Protein AF-K1U7L5-F1 (afdb_monomer_lite)

Structure (mmCIF, N/CA/C/O backbone):
data_AF-K1U7L5-F1
#
_entry.id   AF-K1U7L5-F1
#
loop_
_atom_site.group_PDB
_atom_site.id
_atom_site.type_symbol
_atom_site.label_atom_id
_atom_site.label_alt_id
_atom_site.label_comp_id
_atom_site.label_asym_id
_atom_site.label_entity_id
_atom_site.label_seq_id
_atom_site.pdbx_PDB_ins_code
_atom_site.Cartn_x
_atom_site.Cartn_y
_atom_site.Cartn_z
_atom_site.occupancy
_atom_site.B_iso_or_equiv
_atom_site.auth_seq_id
_atom_site.auth_comp_id
_atom_site.auth_asym_id
_atom_site.auth_atom_id
_atom_site.pdbx_PDB_model_num
ATOM 1 N N . GLY A 1 1 ? -2.515 2.744 1.350 1.00 87.25 1 GLY A N 1
ATOM 2 C CA . GLY A 1 1 ? -1.737 2.409 2.557 1.00 87.25 1 GLY A CA 1
ATOM 3 C C . GLY A 1 1 ? -2.433 2.973 3.769 1.00 87.25 1 GLY A C 1
ATOM 4 O O . GLY A 1 1 ? -3.032 2.220 4.521 1.00 87.25 1 GLY A O 1
ATOM 5 N N . ASP A 1 2 ? -2.462 4.297 3.874 1.00 96.00 2 ASP A N 1
ATOM 6 C CA . ASP A 1 2 ? -3.047 4.998 5.024 1.00 96.00 2 ASP A CA 1
ATOM 7 C C . ASP A 1 2 ? -4.526 4.684 5.239 1.00 96.00 2 ASP A C 1
ATOM 9 O O . ASP A 1 2 ? -4.940 4.465 6.369 1.00 96.00 2 ASP A O 1
ATOM 13 N N . SER A 1 3 ? -5.310 4.530 4.168 1.00 95.62 3 SER A N 1
ATOM 14 C CA . SER A 1 3 ? -6.701 4.074 4.284 1.00 95.62 3 SER A CA 1
ATOM 15 C C . SER A 1 3 ? -6.811 2.680 4.913 1.00 95.62 3 SER A C 1
ATOM 17 O O . SER A 1 3 ? -7.671 2.474 5.760 1.00 95.62 3 SER A O 1
ATOM 19 N N . ALA A 1 4 ? -5.926 1.741 4.550 1.00 96.38 4 ALA A N 1
ATOM 20 C CA . ALA A 1 4 ? -5.895 0.393 5.125 1.00 96.38 4 ALA A CA 1
ATOM 21 C C . ALA A 1 4 ? -5.474 0.419 6.608 1.00 96.38 4 ALA A C 1
ATOM 23 O O . ALA A 1 4 ? -6.030 -0.314 7.424 1.00 96.38 4 ALA A O 1
ATOM 24 N N . ALA A 1 5 ? -4.538 1.301 6.972 1.00 96.94 5 ALA A N 1
ATOM 25 C CA . ALA A 1 5 ? -4.149 1.513 8.364 1.00 96.94 5 ALA A CA 1
ATOM 26 C C . ALA A 1 5 ? -5.284 2.152 9.182 1.00 96.94 5 ALA A C 1
ATOM 28 O O . ALA A 1 5 ? -5.584 1.687 10.279 1.00 96.94 5 ALA A O 1
ATOM 29 N N . ALA A 1 6 ? -5.958 3.164 8.632 1.00 97.62 6 ALA A N 1
ATOM 30 C CA . ALA A 1 6 ? -7.054 3.868 9.285 1.00 97.62 6 ALA A CA 1
ATOM 31 C C . ALA A 1 6 ? -8.239 2.937 9.571 1.00 97.62 6 ALA A C 1
ATOM 33 O O . ALA A 1 6 ? -8.718 2.898 10.702 1.00 97.62 6 ALA A O 1
ATOM 34 N N . VAL A 1 7 ? -8.674 2.127 8.596 1.00 96.94 7 VAL A N 1
ATOM 35 C CA . VAL A 1 7 ? -9.780 1.180 8.834 1.00 96.94 7 VAL A CA 1
ATOM 36 C C . VAL A 1 7 ? -9.437 0.156 9.913 1.00 96.94 7 VAL A C 1
ATOM 38 O O . VAL A 1 7 ? -10.327 -0.215 10.676 1.00 96.94 7 VAL A O 1
ATOM 41 N N . GLN A 1 8 ? -8.165 -0.245 10.040 1.00 96.25 8 GLN A N 1
ATOM 42 C CA . GLN A 1 8 ? -7.758 -1.130 11.129 1.00 96.25 8 GLN A CA 1
ATOM 43 C C . GLN A 1 8 ? -7.677 -0.438 12.482 1.00 96.25 8 GLN A C 1
ATOM 45 O O . GLN A 1 8 ? -8.172 -0.978 13.467 1.00 96.25 8 GLN A O 1
ATOM 50 N N . GLN A 1 9 ? -7.140 0.779 12.543 1.00 97.88 9 GLN A N 1
ATOM 51 C CA . GLN A 1 9 ? -7.141 1.570 13.777 1.00 97.88 9 GLN A CA 1
ATOM 52 C C . GLN A 1 9 ? -8.562 1.874 14.269 1.00 97.88 9 GLN A C 1
ATOM 54 O O . GLN A 1 9 ? -8.800 1.938 15.471 1.00 97.88 9 GLN A O 1
ATOM 59 N N . MET A 1 10 ? -9.516 2.016 13.349 1.00 97.81 10 MET A N 1
ATOM 60 C CA . MET A 1 10 ? -10.930 2.227 13.659 1.00 97.81 10 MET A CA 1
ATOM 61 C C . MET A 1 10 ? -11.691 0.928 13.982 1.00 97.81 10 MET A C 1
ATOM 63 O O . MET A 1 10 ? -12.886 0.991 14.268 1.00 97.81 10 MET A O 1
ATOM 67 N N . GLY A 1 11 ? -11.046 -0.245 13.918 1.00 97.50 11 GLY A N 1
ATOM 68 C CA . GLY A 1 11 ? -11.697 -1.540 14.155 1.00 97.50 11 GLY A CA 1
ATOM 69 C C . GLY A 1 11 ? -12.763 -1.894 13.111 1.00 97.50 11 GLY A C 1
ATOM 70 O O . GLY A 1 11 ? -13.702 -2.632 13.396 1.00 97.50 11 GLY A O 1
ATOM 71 N N . LEU A 1 12 ? -12.657 -1.333 11.905 1.00 97.75 12 LEU A N 1
ATOM 72 C CA . LEU A 1 12 ? -13.602 -1.539 10.804 1.00 97.75 12 LEU A CA 1
ATOM 73 C C . LEU A 1 12 ? -13.107 -2.574 9.785 1.00 97.75 12 LEU A C 1
ATOM 75 O O . LEU A 1 12 ? -13.777 -2.777 8.774 1.00 97.75 12 LEU A O 1
ATOM 79 N N . GLY A 1 13 ? -11.968 -3.227 10.038 1.00 96.81 13 GLY A N 1
ATOM 80 C CA . GLY A 1 13 ? -11.354 -4.184 9.117 1.00 96.81 13 GLY A CA 1
ATOM 81 C C . GLY A 1 13 ? -12.306 -5.291 8.666 1.00 96.81 13 GLY A C 1
ATOM 82 O O . GLY A 1 13 ? -12.488 -5.489 7.468 1.00 96.81 13 GLY A O 1
ATOM 83 N N . ASP A 1 14 ? -13.005 -5.920 9.612 1.00 96.50 14 ASP A N 1
ATOM 84 C CA . ASP A 1 14 ? -13.940 -7.027 9.345 1.00 96.50 14 ASP A CA 1
ATOM 85 C C . ASP A 1 14 ? -15.192 -6.605 8.560 1.00 96.50 14 ASP A C 1
ATOM 87 O O . ASP A 1 14 ? -15.953 -7.444 8.081 1.00 96.50 14 ASP A O 1
ATOM 91 N N . LYS A 1 15 ? -15.431 -5.294 8.422 1.00 97.62 15 LYS A N 1
ATOM 92 C CA . LYS A 1 15 ? -16.542 -4.748 7.632 1.00 97.62 15 LYS A CA 1
ATOM 93 C C . LYS A 1 15 ? -16.159 -4.478 6.178 1.00 97.62 15 LYS A C 1
ATOM 95 O O . LYS A 1 15 ? -17.028 -4.113 5.389 1.00 97.62 15 LYS A O 1
ATOM 100 N N . MET A 1 16 ? -14.882 -4.602 5.821 1.00 97.25 16 MET A N 1
ATOM 101 C CA . MET A 1 16 ? -14.405 -4.411 4.455 1.00 97.25 16 MET A CA 1
ATOM 102 C C . MET A 1 16 ? -14.410 -5.749 3.715 1.00 97.25 16 MET A C 1
ATOM 104 O O . MET A 1 16 ? -13.855 -6.729 4.198 1.00 97.25 16 MET A O 1
ATOM 108 N N . THR A 1 17 ? -14.967 -5.790 2.504 1.00 98.06 17 THR A N 1
ATOM 109 C CA . THR A 1 17 ? -14.949 -7.008 1.672 1.00 98.06 17 THR A CA 1
ATOM 110 C C . THR A 1 17 ? -13.532 -7.391 1.239 1.00 98.06 17 THR A C 1
ATOM 112 O O . THR A 1 17 ? -13.216 -8.565 1.073 1.00 98.06 17 THR A O 1
ATOM 115 N N . HIS A 1 18 ? -12.673 -6.392 1.033 1.00 96.62 18 HIS A N 1
ATOM 116 C CA . HIS A 1 18 ? -11.277 -6.580 0.672 1.00 96.62 18 HIS A CA 1
ATOM 117 C C . HIS A 1 18 ? -10.452 -5.388 1.157 1.00 96.62 18 HIS A C 1
ATOM 119 O O . HIS A 1 18 ? -10.848 -4.236 0.977 1.00 96.62 18 HIS A O 1
ATOM 125 N N . ILE A 1 19 ? -9.288 -5.664 1.740 1.00 96.69 19 ILE A N 1
ATOM 126 C CA . ILE A 1 19 ? -8.299 -4.651 2.106 1.00 96.69 19 ILE A CA 1
ATOM 127 C C . ILE A 1 19 ? -7.012 -5.002 1.374 1.00 96.69 19 ILE A C 1
ATOM 129 O O . ILE A 1 19 ? -6.351 -5.983 1.709 1.00 96.69 19 ILE A O 1
ATOM 133 N N . SER A 1 20 ? -6.656 -4.197 0.374 1.00 96.31 20 SER A N 1
ATOM 134 C CA . SER A 1 20 ? -5.400 -4.393 -0.340 1.00 96.31 20 SER A CA 1
ATOM 135 C C . SER A 1 20 ? -4.204 -3.940 0.499 1.00 96.31 20 SER A C 1
ATOM 137 O O . SER A 1 20 ? -4.220 -2.871 1.117 1.00 96.31 20 SER A O 1
ATOM 139 N N . THR A 1 21 ? -3.128 -4.723 0.453 1.00 95.94 21 THR A N 1
ATOM 140 C CA . THR A 1 21 ? -1.818 -4.403 1.038 1.00 95.94 21 THR A CA 1
ATOM 141 C C . THR A 1 21 ? -0.815 -3.878 0.005 1.00 95.94 21 THR A C 1
ATOM 143 O O . THR A 1 21 ? 0.296 -3.506 0.370 1.00 95.94 21 THR A O 1
ATOM 146 N N . GLY A 1 22 ? -1.199 -3.786 -1.275 1.00 95.19 22 GLY A N 1
ATOM 147 C CA . GLY A 1 22 ? -0.302 -3.408 -2.375 1.00 95.19 22 GLY A CA 1
ATOM 148 C C . GLY A 1 22 ? 0.086 -1.926 -2.427 1.00 95.19 22 GLY A C 1
ATOM 149 O O . GLY A 1 22 ? 0.907 -1.543 -3.257 1.00 95.19 22 GLY A O 1
ATOM 150 N N . GLY A 1 23 ? -0.476 -1.075 -1.563 1.00 95.62 23 GLY A N 1
ATOM 151 C CA . GLY A 1 23 ? -0.103 0.340 -1.478 1.00 95.62 23 GLY A CA 1
ATOM 152 C C . GLY A 1 23 ? -0.221 1.060 -2.827 1.00 95.62 23 GLY A C 1
ATOM 153 O O . GLY A 1 23 ? -1.315 1.144 -3.381 1.00 95.62 23 GLY A O 1
ATOM 154 N N . GLY A 1 24 ? 0.904 1.569 -3.341 1.00 96.56 24 GLY A N 1
ATOM 155 C CA . GLY A 1 24 ? 0.977 2.225 -4.652 1.00 96.56 24 GLY A CA 1
ATOM 156 C C . GLY A 1 24 ? 0.700 1.284 -5.826 1.00 96.56 24 GLY A C 1
ATOM 157 O O . GLY A 1 24 ? -0.001 1.678 -6.750 1.00 96.56 24 GLY A O 1
ATOM 158 N N . ALA A 1 25 ? 1.119 0.016 -5.751 1.00 97.12 25 ALA A N 1
ATOM 159 C CA . ALA A 1 25 ? 0.845 -0.961 -6.808 1.00 97.12 25 ALA A CA 1
ATOM 160 C C . ALA A 1 25 ? -0.664 -1.179 -7.004 1.00 97.12 25 ALA A C 1
ATOM 162 O O . ALA A 1 25 ? -1.132 -1.360 -8.120 1.00 97.12 25 ALA A O 1
ATOM 163 N N . SER A 1 26 ? -1.458 -1.103 -5.931 1.00 96.81 26 SER A N 1
ATOM 164 C CA . SER A 1 26 ? -2.920 -1.171 -6.050 1.00 96.81 26 SER A CA 1
ATOM 165 C C . SER A 1 26 ? -3.522 0.047 -6.741 1.00 96.81 26 SER A C 1
ATOM 167 O O . SER A 1 26 ? -4.527 -0.102 -7.425 1.00 96.81 26 SER A O 1
ATOM 169 N N . LEU A 1 27 ? -2.924 1.230 -6.584 1.00 97.31 27 LEU A N 1
ATOM 170 C CA . LEU A 1 27 ? -3.356 2.424 -7.311 1.00 97.31 27 LEU A CA 1
ATOM 171 C C . LEU A 1 27 ? -2.981 2.320 -8.789 1.00 97.31 27 LEU A C 1
ATOM 173 O O . LEU A 1 27 ? -3.848 2.491 -9.633 1.00 97.31 27 LEU A O 1
ATOM 177 N N . GLU A 1 28 ? -1.743 1.938 -9.106 1.00 97.88 28 GLU A N 1
ATOM 178 C CA . GLU A 1 28 ? -1.296 1.721 -10.490 1.00 97.88 28 GLU A CA 1
ATOM 179 C C . GLU A 1 28 ? -2.138 0.662 -11.215 1.00 97.88 28 GLU A C 1
ATOM 181 O O . GLU A 1 28 ? -2.487 0.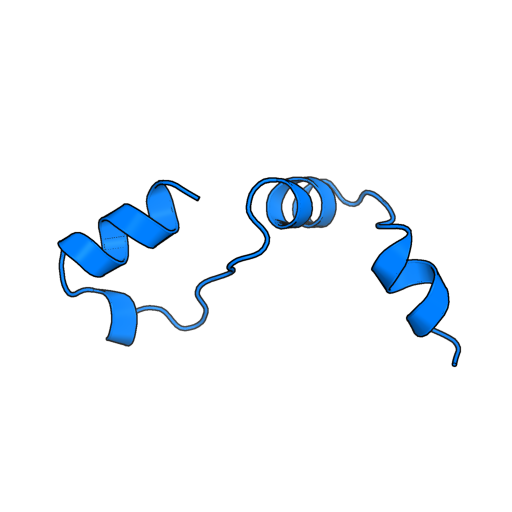830 -12.383 1.00 97.88 28 GLU A O 1
ATOM 186 N N . TYR A 1 29 ? -2.528 -0.399 -10.505 1.00 96.75 29 TYR A N 1
ATOM 187 C CA . TYR A 1 29 ? -3.443 -1.408 -11.029 1.00 96.75 29 TYR A CA 1
ATOM 188 C C . TYR A 1 29 ? -4.831 -0.828 -11.348 1.00 96.75 29 TYR A C 1
ATOM 190 O O . TYR A 1 29 ? -5.381 -1.097 -12.413 1.00 96.75 29 TYR A O 1
ATOM 198 N N . LEU A 1 30 ? -5.391 0.003 -10.459 1.00 97.19 30 LEU A N 1
ATOM 199 C CA . LEU A 1 30 ? -6.679 0.679 -10.681 1.00 97.19 30 LEU A CA 1
ATOM 200 C C . LEU A 1 30 ? -6.612 1.753 -11.777 1.00 97.19 30 LEU A C 1
ATOM 202 O O . LEU A 1 30 ? -7.616 2.019 -12.433 1.00 97.19 30 LEU A O 1
ATOM 206 N N . GLU A 1 31 ? -5.438 2.340 -12.005 1.00 98.00 31 GLU A N 1
ATOM 207 C CA . GLU A 1 31 ? -5.154 3.227 -13.139 1.00 98.00 31 GLU A CA 1
ATOM 208 C C . GLU A 1 31 ? -5.076 2.471 -14.481 1.00 98.00 31 GLU A C 1
ATOM 210 O O . GLU A 1 31 ? -4.977 3.102 -15.532 1.00 98.00 31 GLU A O 1
ATOM 215 N N . GLY A 1 32 ? -5.126 1.132 -14.465 1.00 96.94 32 GLY A N 1
ATOM 216 C CA . GLY A 1 32 ? -5.067 0.288 -15.658 1.00 96.94 32 GLY A CA 1
ATOM 217 C C . GLY A 1 32 ? -3.652 0.054 -16.189 1.00 96.94 32 GLY A C 1
ATOM 218 O O . GLY A 1 32 ? -3.496 -0.375 -17.332 1.00 96.94 32 GLY A O 1
ATOM 219 N N . LYS A 1 33 ? -2.615 0.339 -15.392 1.00 97.12 33 LYS A N 1
ATOM 220 C CA . LYS A 1 33 ? -1.229 0.054 -15.777 1.00 97.12 33 LYS A CA 1
ATOM 221 C C . LYS A 1 33 ? -0.947 -1.442 -15.681 1.00 97.12 33 LYS A C 1
ATOM 223 O O . LYS A 1 33 ? -1.405 -2.126 -14.765 1.00 97.12 33 LYS A O 1
ATOM 228 N N . GLU A 1 34 ? -0.134 -1.938 -16.604 1.00 96.50 34 GLU A N 1
ATOM 229 C CA . GLU A 1 34 ? 0.394 -3.293 -16.516 1.00 96.50 34 GLU A CA 1
ATOM 230 C C . GLU A 1 34 ? 1.450 -3.361 -15.407 1.00 96.50 34 GLU A C 1
ATOM 232 O O . GLU A 1 34 ? 2.466 -2.667 -15.448 1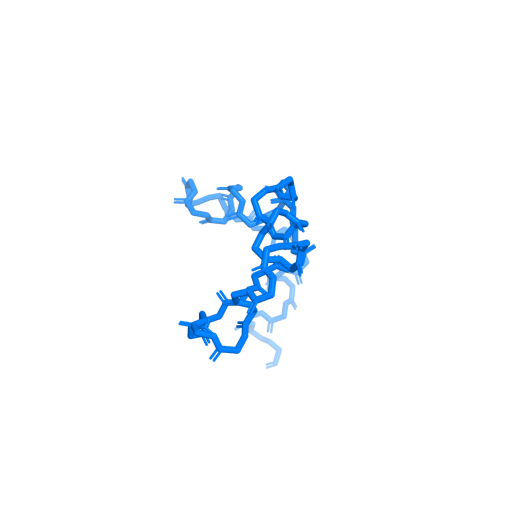.00 96.50 34 GLU A O 1
ATOM 237 N N . LEU A 1 35 ? 1.202 -4.199 -14.399 1.00 97.81 35 LEU A N 1
ATOM 238 C CA . LEU A 1 35 ? 2.167 -4.447 -13.3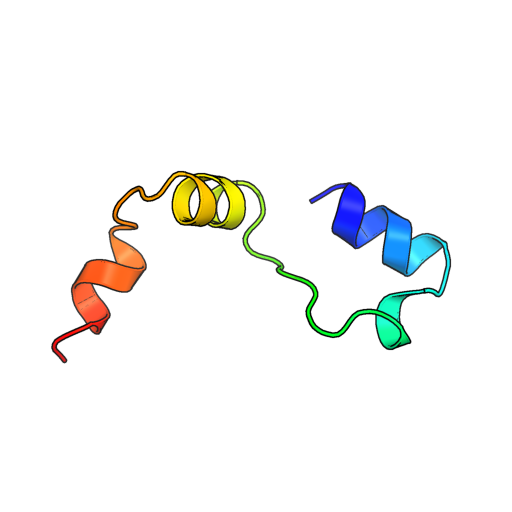35 1.00 97.81 35 LEU A CA 1
ATOM 239 C C . LEU A 1 35 ? 3.116 -5.575 -13.766 1.00 97.81 35 LEU A C 1
ATOM 241 O O . LEU A 1 35 ? 2.643 -6.700 -13.950 1.00 97.81 35 LEU A O 1
ATOM 245 N N . PRO A 1 36 ? 4.443 -5.346 -13.849 1.00 95.12 36 PRO A N 1
ATOM 246 C CA . PRO A 1 36 ? 5.384 -6.342 -14.371 1.00 95.12 36 PRO A CA 1
ATOM 247 C C . PRO A 1 36 ? 5.315 -7.693 -13.651 1.00 95.12 36 PRO A C 1
ATOM 249 O O . PRO A 1 36 ? 5.366 -8.742 -14.285 1.00 95.12 36 PRO A O 1
ATOM 252 N N . GLY A 1 37 ? 5.140 -7.677 -12.324 1.00 95.25 37 GLY A N 1
ATOM 253 C CA . GLY A 1 37 ? 5.019 -8.898 -11.523 1.00 95.25 37 GLY A CA 1
ATOM 254 C C . GLY A 1 37 ? 3.739 -9.698 -11.788 1.00 95.25 37 GLY A C 1
ATOM 255 O O . GLY A 1 37 ? 3.743 -10.908 -11.602 1.00 95.25 37 GLY A O 1
ATOM 256 N N . ILE A 1 38 ? 2.660 -9.052 -12.241 1.00 95.00 38 ILE A N 1
ATOM 257 C CA . ILE A 1 38 ? 1.420 -9.733 -12.644 1.00 95.00 38 ILE A CA 1
ATOM 258 C C . ILE A 1 38 ? 1.541 -10.229 -14.090 1.00 95.00 38 ILE A C 1
ATOM 260 O O . ILE A 1 38 ? 1.160 -11.3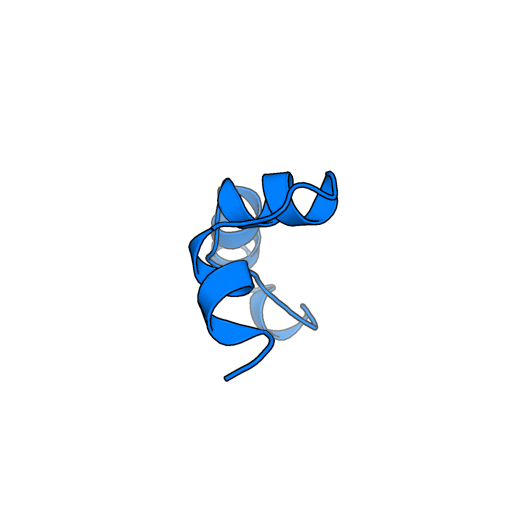63 -14.375 1.00 95.00 38 ILE A O 1
ATOM 264 N N . ALA A 1 39 ? 2.125 -9.419 -14.978 1.00 95.88 39 ALA A N 1
ATOM 265 C CA . ALA A 1 39 ? 2.285 -9.737 -16.398 1.00 95.88 39 ALA A CA 1
ATOM 266 C C . ALA A 1 39 ? 3.057 -11.046 -16.628 1.00 95.88 39 ALA A C 1
ATOM 268 O O . ALA A 1 39 ? 2.675 -11.858 -17.468 1.00 95.88 39 ALA A O 1
ATOM 269 N N . VAL A 1 40 ? 4.103 -11.298 -15.832 1.00 95.56 40 VAL A N 1
ATOM 270 C CA . VAL A 1 40 ? 4.889 -12.542 -15.926 1.00 95.56 40 VAL A CA 1
ATOM 271 C C . VAL A 1 40 ? 4.140 -13.789 -15.437 1.00 95.56 40 VAL A C 1
ATOM 273 O O . VAL A 1 40 ? 4.573 -14.897 -15.733 1.00 95.56 40 VAL A O 1
ATOM 276 N N . ILE A 1 41 ? 3.030 -13.632 -14.705 1.00 95.88 41 ILE A N 1
ATOM 277 C CA . ILE A 1 41 ? 2.227 -14.739 -14.151 1.00 95.88 41 ILE A CA 1
ATOM 278 C C . ILE A 1 41 ? 0.978 -15.007 -14.999 1.00 95.88 41 ILE A C 1
ATOM 280 O O . ILE A 1 41 ? 0.538 -16.148 -15.086 1.00 95.88 41 ILE A O 1
ATOM 284 N N . GLN A 1 42 ? 0.397 -13.983 -15.634 1.00 86.25 42 GLN A N 1
ATOM 285 C CA . GLN A 1 42 ? -0.920 -14.058 -16.285 1.00 86.25 42 GLN A CA 1
ATOM 286 C C . GLN A 1 42 ? -1.058 -15.107 -17.401 1.00 86.25 42 GLN A C 1
ATOM 288 O O . 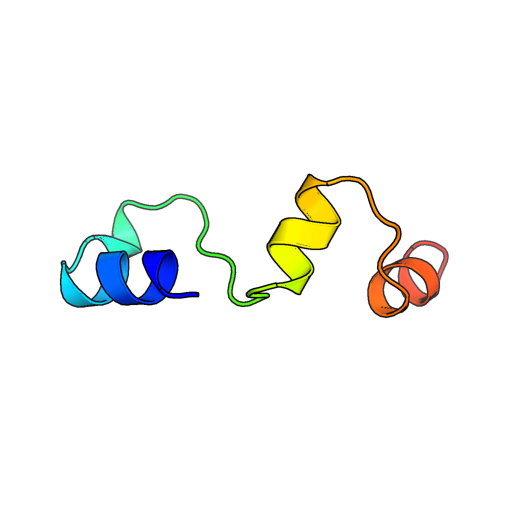GLN A 1 42 ? -2.186 -15.423 -17.768 1.00 86.25 42 GLN A O 1
ATOM 293 N N . ASN A 1 43 ? 0.045 -15.662 -17.910 1.00 75.44 43 ASN A N 1
ATOM 294 C CA . ASN A 1 43 ? 0.051 -16.703 -18.945 1.00 75.44 43 ASN A CA 1
ATOM 295 C C . ASN A 1 43 ? 0.964 -17.899 -18.595 1.00 75.44 43 ASN A C 1
ATOM 297 O O . ASN A 1 43 ? 1.455 -18.571 -19.504 1.00 75.44 43 ASN A O 1
ATOM 301 N N . ALA A 1 44 ? 1.242 -18.110 -17.304 1.00 57.19 44 ALA A N 1
ATOM 302 C CA . ALA A 1 44 ? 1.969 -19.277 -16.801 1.00 57.19 44 ALA A CA 1
ATOM 303 C C . ALA A 1 44 ? 1.060 -20.505 -16.634 1.00 57.19 44 ALA A C 1
ATOM 305 O O . ALA A 1 44 ? -0.148 -20.322 -16.356 1.00 57.19 44 ALA A O 1
#

Organism: NCBI:txid408170

Radius of gyration: 13.23 Å; chains: 1; bounding box: 22×24×33 Å

Sequence (44 aa):
GDSAAAVQQMGLGDKMTHISTGGGASLEYLEGKELPGIAVIQNA

Secondary structure (DSSP, 8-state):
-HHHHHHHHTT-GGG-S-----THHHHHHHTTPPPHHHHTTTT-

pLDDT: mean 94.87, std 6.9, range [57.19, 98.06]

InterPro domains:
  IPR001576 Phosphoglycerate kinase [PF00162] (1-33)
  IPR001576 Phosphoglycerate kinase [PTHR11406] (1-43)
  IPR015824 Phosphoglycerate kinase, N-terminal [G3DSA:3.40.50.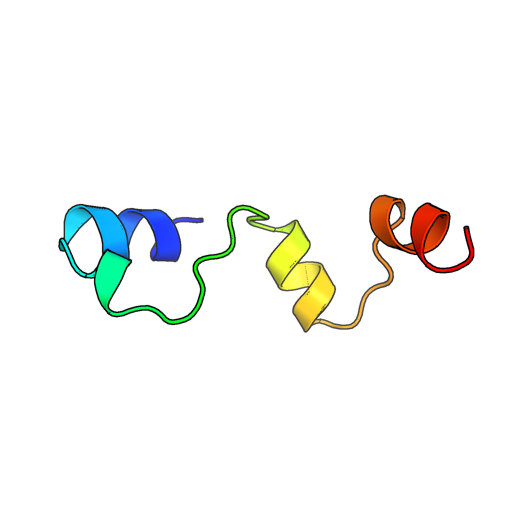1260] (1-33)
  IPR036043 Phosphoglycerate kinase superfamily [SSF53748] (1-43)

Foldseek 3Di:
DVVLVVCVVVVNNVVDPDDDPCVVVVVCVVVVHDDPVVVVVVVD